Protein AF-A0AAE2HXX7-F1 (afdb_monomer_lite)

Secondary structure (DSSP, 8-state):
-B-EEEE---SSS--TTS-EEEE-SS-EE-TTSSSEE----EEE--BTTEEE---B-SEEEEEEETTEEEEEEE---SS-EES--

Sequence (85 aa):
MTVLFDRVSDIAGATEHTPIVFWAPELRESDSGDGIVTLQHHSVYAENGEFTTPDMDAGPAVVQIGVRQYQITIPESPDPIRLWP

Radius of gyration: 12.87 Å; chains: 1; bounding box: 31×18×30 Å

pLDDT: mean 87.43, std 9.69, range [53.09, 96.0]

Foldseek 3Di:
DAKEKDFADDDDPLDLPWWKKKAAPDWDAAPVNPDIGDRDIFTWGADVRMTMGDDDGFAWMWIDTHHDIDIDTRHDDPDYYYPPD

Structure (mmCIF, N/CA/C/O backbone):
data_AF-A0AAE2HXX7-F1
#
_entry.id   AF-A0AAE2HXX7-F1
#
loop_
_atom_site.group_PDB
_atom_site.id
_atom_site.type_symbol
_atom_site.label_atom_id
_atom_site.label_alt_id
_atom_site.label_comp_id
_atom_site.label_asym_id
_atom_site.label_entity_id
_atom_site.label_seq_id
_atom_site.pdbx_PDB_ins_code
_atom_site.Cartn_x
_atom_site.Cartn_y
_atom_site.Cartn_z
_atom_site.occupancy
_atom_site.B_iso_or_equiv
_atom_site.auth_seq_id
_atom_site.auth_comp_id
_atom_site.auth_asym_id
_atom_site.auth_atom_id
_atom_site.pdbx_PDB_model_num
ATOM 1 N N . MET A 1 1 ? -5.558 4.816 11.439 1.00 84.75 1 MET A N 1
ATOM 2 C CA . MET A 1 1 ? -4.843 5.443 10.299 1.00 84.75 1 MET A CA 1
ATOM 3 C C . MET A 1 1 ? -3.360 5.134 10.399 1.00 84.75 1 MET A C 1
ATOM 5 O O . MET A 1 1 ? -2.832 5.205 11.501 1.00 84.75 1 MET A O 1
ATOM 9 N N . THR A 1 2 ? -2.714 4.769 9.291 1.00 92.31 2 THR A N 1
ATOM 10 C CA . THR A 1 2 ? -1.327 4.286 9.246 1.00 92.31 2 THR A CA 1
ATOM 11 C C . THR A 1 2 ? -0.675 4.595 7.902 1.00 92.31 2 THR A C 1
ATOM 13 O O . THR A 1 2 ? -1.284 4.421 6.847 1.00 92.31 2 THR A O 1
ATOM 16 N N . VAL A 1 3 ? 0.591 5.010 7.947 1.00 94.44 3 VAL A N 1
ATOM 17 C CA . VAL A 1 3 ? 1.430 5.253 6.769 1.00 94.44 3 VAL A CA 1
ATOM 18 C C . VAL A 1 3 ? 2.303 4.031 6.498 1.00 94.44 3 VAL A C 1
ATOM 20 O O . VAL A 1 3 ? 2.993 3.540 7.393 1.00 94.44 3 VAL A O 1
ATOM 23 N N . LEU A 1 4 ? 2.310 3.558 5.255 1.00 94.69 4 LEU A N 1
ATOM 24 C CA . LEU A 1 4 ? 3.194 2.491 4.795 1.00 94.69 4 LEU A CA 1
ATOM 25 C C . LEU A 1 4 ? 4.316 3.089 3.952 1.00 94.69 4 LEU A C 1
ATOM 27 O O . LEU A 1 4 ? 4.078 3.981 3.139 1.00 94.69 4 LEU A O 1
ATOM 31 N N . PHE A 1 5 ? 5.531 2.581 4.112 1.00 95.06 5 PHE A N 1
ATOM 32 C CA . PHE A 1 5 ? 6.672 2.973 3.290 1.00 95.06 5 PHE A CA 1
ATOM 33 C C . PHE A 1 5 ? 7.503 1.759 2.899 1.00 95.06 5 PHE A C 1
ATOM 35 O O . PHE A 1 5 ? 7.518 0.752 3.603 1.00 95.06 5 PHE A O 1
ATOM 42 N N . ASP A 1 6 ? 8.215 1.826 1.783 1.00 92.94 6 ASP A N 1
ATOM 43 C CA . ASP A 1 6 ? 9.280 0.863 1.511 1.00 92.94 6 ASP A CA 1
ATOM 44 C C . ASP A 1 6 ? 10.234 1.352 0.428 1.00 92.94 6 ASP A C 1
ATOM 46 O O . ASP A 1 6 ? 9.990 2.348 -0.259 1.00 92.94 6 ASP A O 1
ATOM 50 N N . ARG A 1 7 ? 11.317 0.594 0.250 1.00 87.75 7 ARG A N 1
ATOM 51 C CA . ARG A 1 7 ? 12.227 0.741 -0.879 1.00 87.75 7 ARG A CA 1
ATOM 52 C C . ARG A 1 7 ? 11.915 -0.268 -1.969 1.00 87.75 7 ARG A C 1
ATOM 54 O O . ARG A 1 7 ? 11.878 -1.473 -1.734 1.00 87.75 7 ARG A O 1
ATOM 61 N N . VAL A 1 8 ? 11.769 0.235 -3.185 1.00 79.50 8 VAL A N 1
ATOM 62 C CA . VAL A 1 8 ? 11.630 -0.559 -4.400 1.00 79.50 8 VAL A CA 1
ATOM 63 C C . VAL A 1 8 ? 12.986 -0.615 -5.082 1.00 79.50 8 VAL A C 1
ATOM 65 O O . VAL A 1 8 ? 13.506 0.390 -5.562 1.00 79.50 8 VAL A O 1
ATOM 68 N N . SER A 1 9 ? 13.562 -1.810 -5.127 1.00 74.56 9 SER A N 1
ATOM 69 C CA . SER A 1 9 ? 14.714 -2.117 -5.967 1.00 74.56 9 SER A CA 1
ATOM 70 C C . SER A 1 9 ? 14.254 -2.900 -7.195 1.00 74.56 9 SER A C 1
ATOM 72 O O . SER A 1 9 ? 13.368 -3.753 -7.119 1.00 74.56 9 SER A O 1
ATOM 74 N N . ASP A 1 10 ? 14.824 -2.570 -8.353 1.00 66.88 10 ASP A N 1
ATOM 75 C CA . ASP A 1 10 ? 14.396 -3.142 -9.626 1.00 66.88 10 ASP A CA 1
ATOM 76 C C . ASP A 1 10 ? 14.787 -4.627 -9.722 1.00 66.88 10 ASP A C 1
ATOM 78 O O . ASP A 1 10 ? 15.955 -4.988 -9.557 1.00 66.88 10 ASP A O 1
ATOM 82 N N . ILE A 1 11 ? 13.805 -5.491 -9.995 1.00 53.09 11 ILE A N 1
ATOM 83 C CA . ILE A 1 11 ? 14.025 -6.926 -10.231 1.00 53.09 11 ILE A CA 1
ATOM 84 C C . ILE A 1 11 ? 13.493 -7.411 -11.587 1.00 53.09 11 ILE A C 1
ATOM 86 O O . ILE A 1 11 ? 13.687 -8.582 -11.904 1.00 53.09 11 ILE A O 1
ATOM 90 N N . ALA A 1 12 ? 12.855 -6.554 -12.402 1.00 53.25 12 ALA A N 1
ATOM 91 C CA . ALA A 1 12 ? 12.332 -6.935 -13.728 1.00 53.25 12 ALA A CA 1
ATOM 92 C C . ALA A 1 12 ? 11.684 -5.774 -14.530 1.00 53.25 12 ALA A C 1
ATOM 94 O O . ALA A 1 12 ? 10.695 -5.998 -15.228 1.00 53.25 12 ALA A O 1
ATOM 95 N N . GLY A 1 13 ? 12.173 -4.534 -14.438 1.00 55.09 13 GLY A N 1
ATOM 96 C CA . GLY A 1 13 ? 11.596 -3.386 -15.154 1.00 55.09 13 GLY A CA 1
ATOM 97 C C . GLY A 1 13 ? 10.410 -2.732 -14.440 1.00 55.09 13 GLY A C 1
ATOM 98 O O . GLY A 1 13 ? 9.703 -1.922 -15.039 1.00 55.09 13 GLY A O 1
ATOM 99 N N . ALA A 1 14 ? 10.202 -3.055 -13.160 1.00 59.75 14 ALA A N 1
ATOM 100 C CA . ALA A 1 14 ? 9.363 -2.249 -12.284 1.00 59.75 14 ALA A CA 1
ATOM 101 C C . ALA A 1 14 ? 10.191 -1.030 -11.857 1.00 59.75 14 ALA A C 1
ATOM 103 O O . ALA A 1 14 ? 10.868 -1.040 -10.833 1.00 59.75 14 ALA A O 1
ATOM 104 N N . THR A 1 15 ? 10.191 -0.005 -12.706 1.00 66.62 15 THR A N 1
ATOM 105 C CA . THR A 1 15 ? 10.894 1.256 -12.440 1.00 66.62 15 THR A CA 1
ATOM 106 C C . THR A 1 15 ? 10.116 2.115 -11.446 1.00 66.62 15 THR A C 1
ATOM 108 O O . THR A 1 15 ? 8.945 1.843 -11.180 1.00 66.62 15 THR A O 1
ATOM 111 N N . GLU A 1 16 ? 10.707 3.230 -11.020 1.00 69.00 16 GLU A N 1
ATOM 112 C CA . GLU A 1 16 ? 10.052 4.301 -10.250 1.00 69.00 16 GLU A CA 1
ATOM 113 C C . GLU A 1 16 ? 8.729 4.811 -10.862 1.00 69.00 16 GLU A C 1
ATOM 115 O O . GLU A 1 16 ? 7.816 5.217 -10.149 1.00 69.00 16 GLU A O 1
ATOM 120 N N . HI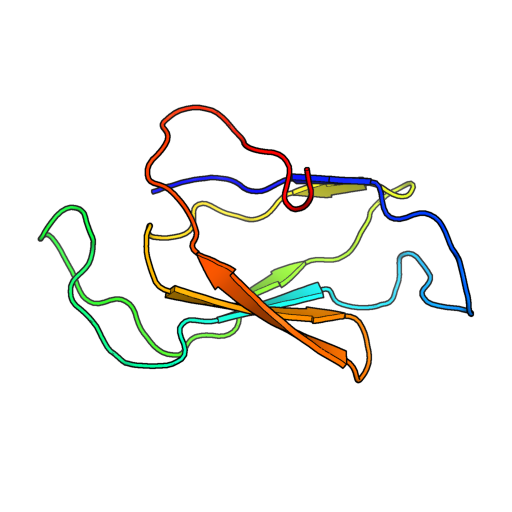S A 1 17 ? 8.558 4.678 -12.181 1.00 74.94 17 HIS A N 1
ATOM 121 C CA . HIS A 1 17 ? 7.309 5.006 -12.879 1.00 74.94 17 HIS A CA 1
ATOM 122 C C . HIS A 1 17 ? 6.194 3.955 -12.767 1.00 74.94 17 HIS A C 1
ATOM 124 O O . HIS A 1 17 ? 5.100 4.173 -13.286 1.00 74.94 17 HIS A O 1
ATOM 130 N N . THR A 1 18 ? 6.443 2.806 -12.138 1.00 84.69 18 THR A N 1
ATOM 131 C CA . THR A 1 18 ? 5.405 1.787 -11.943 1.00 84.69 1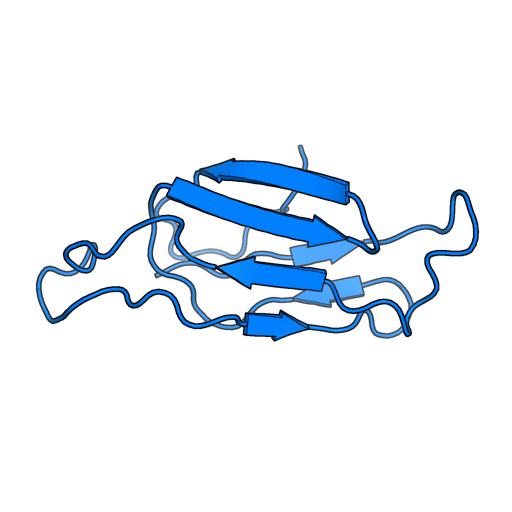8 THR A CA 1
ATOM 132 C C . THR A 1 18 ? 4.527 2.208 -10.769 1.00 84.69 18 THR A C 1
ATOM 134 O O . THR A 1 18 ? 5.039 2.285 -9.652 1.00 84.69 18 THR A O 1
ATOM 137 N N . PRO A 1 19 ? 3.221 2.461 -10.972 1.00 89.88 19 PRO A N 1
ATOM 138 C CA . PRO A 1 19 ? 2.353 2.815 -9.864 1.00 89.88 19 PRO A CA 1
ATOM 139 C C . PRO A 1 19 ? 2.202 1.625 -8.914 1.00 89.88 19 PRO A C 1
ATOM 141 O O . PRO A 1 19 ? 1.971 0.486 -9.340 1.00 89.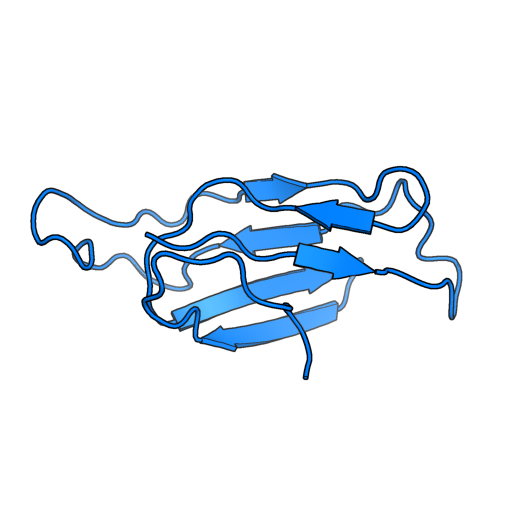88 19 PRO A O 1
ATOM 144 N N . ILE A 1 20 ? 2.299 1.918 -7.624 1.00 91.38 20 ILE A N 1
ATOM 145 C CA . ILE A 1 20 ? 1.940 1.026 -6.530 1.00 91.38 20 ILE A CA 1
ATOM 146 C C . ILE A 1 20 ? 0.544 1.447 -6.090 1.00 91.38 20 ILE A C 1
ATOM 148 O O . ILE A 1 20 ? 0.336 2.577 -5.647 1.00 91.38 20 ILE A O 1
ATOM 152 N N . VAL A 1 21 ? -0.428 0.562 -6.278 1.00 94.75 21 VAL A N 1
ATOM 153 C CA . VAL A 1 21 ? -1.841 0.879 -6.053 1.00 94.75 21 VAL A CA 1
ATOM 154 C C . VAL A 1 21 ? -2.344 0.137 -4.827 1.00 94.75 21 VAL A C 1
ATOM 156 O O . VAL A 1 21 ? -2.196 -1.077 -4.747 1.00 94.75 21 VAL A O 1
ATOM 159 N N . PHE A 1 22 ? -2.969 0.860 -3.905 1.00 95.38 22 PHE A N 1
ATOM 160 C CA . PHE A 1 22 ? -3.567 0.346 -2.678 1.00 95.38 22 PHE A CA 1
ATOM 161 C C . PHE A 1 22 ? -5.080 0.549 -2.696 1.00 95.38 22 PHE A C 1
ATOM 163 O O . PHE A 1 22 ? -5.550 1.607 -3.114 1.00 95.38 22 PHE A O 1
ATOM 170 N N . TRP A 1 23 ? -5.848 -0.432 -2.227 1.00 95.31 23 TRP A N 1
ATOM 171 C CA . TRP A 1 23 ? -7.293 -0.281 -2.024 1.00 95.31 23 TRP A CA 1
ATOM 172 C C . TRP A 1 23 ? -7.824 -1.254 -0.972 1.00 95.31 23 TRP A C 1
ATOM 174 O O . TRP A 1 23 ? -7.223 -2.299 -0.708 1.00 95.31 23 TRP A O 1
ATOM 184 N N . ALA A 1 24 ? -8.977 -0.925 -0.388 1.00 94.06 24 ALA A N 1
ATOM 185 C CA . ALA A 1 24 ? -9.737 -1.861 0.430 1.00 94.06 24 ALA A CA 1
ATOM 186 C C . ALA A 1 24 ? -10.532 -2.822 -0.476 1.00 94.06 24 ALA A C 1
ATOM 188 O O . ALA A 1 24 ? -11.180 -2.359 -1.419 1.00 94.06 24 ALA A O 1
ATOM 189 N N . PRO A 1 25 ? -10.519 -4.145 -0.223 1.00 92.56 25 PRO A N 1
ATOM 190 C CA . PRO A 1 25 ? -11.240 -5.114 -1.052 1.00 92.56 25 PRO A CA 1
ATOM 191 C C . PRO A 1 25 ? -12.766 -5.031 -0.887 1.00 92.56 25 PRO A C 1
ATOM 193 O O . PRO A 1 25 ? -13.502 -5.488 -1.760 1.00 92.56 25 PRO A O 1
ATOM 196 N N . GLU A 1 26 ? -13.239 -4.450 0.214 1.00 91.69 26 GLU A N 1
ATOM 197 C CA . GLU A 1 26 ? -14.652 -4.298 0.545 1.00 91.69 26 GLU A CA 1
ATOM 198 C C . GLU A 1 26 ? -14.913 -2.977 1.281 1.00 91.69 26 GLU A C 1
ATOM 200 O O . GLU A 1 26 ? -14.001 -2.380 1.858 1.00 91.69 26 GLU A O 1
ATOM 205 N N . LEU A 1 27 ? -16.170 -2.524 1.247 1.00 91.94 27 LEU A N 1
ATOM 206 C CA . LEU A 1 27 ? -16.625 -1.416 2.084 1.00 91.94 27 LEU A CA 1
ATOM 207 C C . LEU A 1 27 ? -16.620 -1.86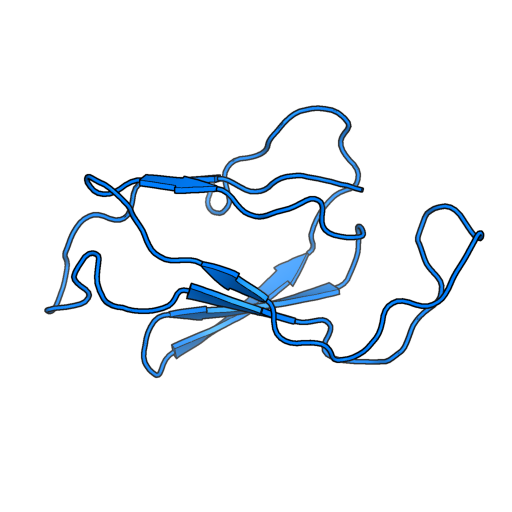2 3.544 1.00 91.94 27 LEU A C 1
ATOM 209 O O . LEU A 1 27 ? -17.158 -2.922 3.862 1.00 91.94 27 LEU A O 1
ATOM 213 N N . ARG A 1 28 ? -16.075 -1.034 4.430 1.00 90.56 28 ARG A N 1
ATOM 214 C CA . ARG A 1 28 ? -16.042 -1.316 5.869 1.00 90.56 28 ARG A CA 1
ATOM 215 C C . ARG A 1 28 ? -16.066 -0.038 6.690 1.00 90.56 28 ARG A C 1
ATOM 217 O O . ARG A 1 28 ? -15.827 1.047 6.167 1.00 90.56 28 ARG A O 1
ATOM 224 N N . GLU A 1 29 ? -16.371 -0.176 7.971 1.00 88.25 29 GLU A N 1
ATOM 225 C CA . GLU A 1 29 ? -16.245 0.916 8.935 1.00 88.25 29 GLU A CA 1
ATOM 226 C C . GLU A 1 29 ? -14.772 1.348 9.053 1.00 88.25 29 GLU A C 1
ATOM 228 O O . GLU A 1 29 ? -13.865 0.511 8.918 1.00 88.25 29 GLU A O 1
ATOM 233 N N . SER A 1 30 ? -14.531 2.653 9.231 1.00 86.75 30 SER A N 1
ATOM 234 C CA . SER A 1 30 ? -13.196 3.142 9.585 1.00 86.75 30 SER A CA 1
ATOM 235 C C . SER A 1 30 ? -12.807 2.609 10.955 1.00 86.75 30 SER A C 1
ATOM 237 O O . SER A 1 30 ? -13.651 2.384 11.820 1.00 86.75 30 SER A O 1
ATOM 239 N N . ASP A 1 31 ? -11.514 2.406 11.159 1.00 82.44 31 ASP A N 1
ATOM 240 C CA . ASP A 1 31 ? -11.008 1.874 12.426 1.00 82.44 31 ASP A CA 1
ATOM 241 C C . ASP A 1 31 ? -11.272 2.848 13.594 1.00 82.44 31 ASP A C 1
ATOM 243 O O . ASP A 1 31 ? -11.536 2.449 14.724 1.00 82.44 31 ASP A O 1
ATOM 247 N N . SER A 1 32 ? -11.318 4.149 13.292 1.00 80.31 32 SER A N 1
ATOM 248 C CA . SER A 1 32 ? -11.723 5.221 14.207 1.00 80.31 32 SER A CA 1
ATOM 249 C C . SER A 1 32 ? -13.229 5.282 14.499 1.00 80.31 32 SER A C 1
ATOM 251 O O . SER A 1 32 ? -13.632 6.031 15.391 1.00 80.31 32 SER A O 1
ATOM 253 N N . GLY A 1 33 ? -14.072 4.541 13.770 1.00 82.12 33 GLY A N 1
ATOM 254 C CA . GLY A 1 33 ? -15.535 4.559 13.922 1.00 82.12 33 GLY A CA 1
ATOM 255 C C . GLY A 1 33 ? -16.202 5.880 13.509 1.00 82.12 33 GLY A C 1
ATOM 256 O O . GLY A 1 33 ? -17.353 6.143 13.853 1.00 82.12 33 GLY A O 1
ATOM 257 N N . ASP A 1 34 ? -15.480 6.745 12.800 1.00 84.88 34 ASP A N 1
ATOM 258 C CA . ASP A 1 34 ? -15.919 8.081 12.380 1.00 84.88 34 ASP A CA 1
ATOM 259 C C . ASP A 1 34 ? -16.333 8.154 10.901 1.00 84.88 34 ASP A C 1
ATOM 261 O O . ASP A 1 34 ? -16.757 9.211 10.424 1.00 84.88 34 ASP A O 1
ATOM 265 N N . GLY A 1 35 ? -16.244 7.042 10.166 1.00 86.31 35 GLY A N 1
ATOM 266 C CA . GLY A 1 35 ? -16.468 7.029 8.728 1.00 86.31 35 GLY A CA 1
ATOM 267 C C . GLY A 1 35 ? -16.547 5.645 8.088 1.00 86.31 35 GLY A C 1
ATOM 268 O O . GLY A 1 35 ? -16.696 4.613 8.741 1.00 86.31 35 GLY A O 1
ATOM 269 N N . ILE A 1 36 ? -16.486 5.648 6.754 1.00 86.00 36 ILE A N 1
ATOM 270 C CA . ILE A 1 36 ? -16.549 4.454 5.906 1.00 86.00 36 ILE A CA 1
ATOM 271 C C . ILE A 1 36 ? -15.291 4.414 5.043 1.00 86.00 36 ILE A C 1
ATOM 273 O O . ILE A 1 36 ? -15.011 5.360 4.304 1.00 86.00 36 ILE A O 1
ATOM 277 N N . VAL A 1 37 ? -14.583 3.290 5.076 1.00 86.19 37 VAL A N 1
ATOM 278 C CA . VAL A 1 37 ? -13.502 2.987 4.139 1.00 86.19 37 VAL A CA 1
ATOM 279 C C . VAL A 1 37 ? -14.121 2.554 2.819 1.00 86.19 37 VAL A C 1
ATOM 281 O O . VAL A 1 37 ? -14.855 1.564 2.745 1.00 86.19 37 VAL A O 1
ATOM 284 N N . THR A 1 38 ? -13.846 3.325 1.770 1.00 87.19 38 THR A N 1
ATOM 285 C CA . THR A 1 38 ? -14.374 3.074 0.426 1.00 87.19 38 THR A CA 1
ATOM 286 C C . THR A 1 38 ? -13.427 2.212 -0.405 1.00 87.19 38 THR A C 1
ATOM 288 O O . THR A 1 38 ? -12.262 2.027 -0.066 1.00 87.19 38 THR A O 1
ATOM 291 N N . LEU A 1 39 ? -13.909 1.719 -1.549 1.00 87.81 39 LEU A N 1
ATOM 292 C CA . LEU A 1 39 ? -13.103 0.968 -2.524 1.00 87.81 39 LEU A CA 1
ATOM 293 C C . LEU A 1 39 ? -12.159 1.872 -3.339 1.00 87.81 39 LEU A C 1
ATOM 295 O O . LEU A 1 39 ? -11.802 1.545 -4.470 1.00 87.81 39 LEU A O 1
ATOM 299 N N . GLN A 1 40 ? -11.821 3.057 -2.831 1.00 86.00 40 GLN A N 1
ATOM 300 C CA . GLN A 1 40 ? -10.999 4.014 -3.553 1.00 86.00 40 GLN A CA 1
ATOM 301 C C . GLN A 1 40 ? -9.581 3.469 -3.741 1.00 86.00 40 GLN A C 1
ATOM 303 O O . GLN A 1 40 ? -8.957 2.946 -2.820 1.00 86.00 40 GLN A O 1
ATOM 308 N N . HIS A 1 41 ? -9.071 3.618 -4.962 1.00 90.62 41 HIS A N 1
ATOM 309 C CA . HIS A 1 41 ? -7.696 3.273 -5.289 1.00 90.62 41 HIS A CA 1
ATOM 310 C C . HIS A 1 41 ? -6.774 4.452 -4.964 1.00 90.62 41 HIS A C 1
ATOM 312 O O . HIS A 1 41 ? -6.956 5.558 -5.479 1.00 90.62 41 HIS A O 1
ATOM 318 N N . HIS A 1 42 ? -5.743 4.194 -4.168 1.00 91.56 42 HIS A N 1
ATOM 319 C CA . HIS A 1 42 ? -4.655 5.120 -3.881 1.00 91.56 42 HIS A CA 1
ATOM 320 C C . HIS A 1 42 ? -3.423 4.688 -4.665 1.00 91.56 42 HIS A C 1
ATOM 322 O O . HIS A 1 42 ? -2.901 3.601 -4.450 1.00 91.56 42 HIS A O 1
ATOM 328 N N . SER A 1 43 ? -2.974 5.520 -5.603 1.00 92.94 43 SER A N 1
ATOM 329 C CA . SER A 1 43 ? -1.769 5.249 -6.393 1.00 92.94 43 SER A CA 1
ATOM 330 C C . SER A 1 43 ? -0.613 6.095 -5.883 1.00 92.94 43 SER A C 1
ATOM 332 O O . SER A 1 43 ? -0.754 7.311 -5.769 1.00 92.94 43 SER A O 1
ATOM 334 N N . VAL A 1 44 ? 0.523 5.459 -5.623 1.00 92.25 44 VAL A N 1
ATOM 335 C CA . VAL A 1 44 ? 1.788 6.124 -5.299 1.00 92.25 44 VAL A CA 1
ATOM 336 C C . VAL A 1 44 ? 2.873 5.670 -6.263 1.00 92.25 44 VAL A C 1
ATOM 338 O O . VAL A 1 44 ? 2.807 4.575 -6.823 1.00 92.25 44 VAL A O 1
ATOM 341 N N . TYR A 1 45 ? 3.864 6.524 -6.464 1.00 89.69 45 TYR A N 1
ATOM 342 C CA . TYR A 1 45 ? 5.052 6.221 -7.251 1.00 89.69 45 TYR A CA 1
ATOM 343 C C . TYR A 1 45 ? 6.246 6.199 -6.311 1.00 89.69 45 TYR A C 1
ATOM 345 O O . TYR A 1 45 ? 6.255 6.913 -5.307 1.00 89.69 45 TYR A O 1
ATOM 353 N N . ALA A 1 46 ? 7.235 5.371 -6.626 1.00 87.94 46 ALA A N 1
ATOM 354 C CA . ALA A 1 46 ? 8.504 5.475 -5.931 1.00 87.94 46 ALA A CA 1
ATOM 355 C C . ALA A 1 46 ? 9.253 6.701 -6.468 1.00 87.94 46 ALA A C 1
ATOM 357 O O . ALA A 1 46 ? 9.276 6.933 -7.672 1.00 87.94 46 ALA A O 1
ATOM 358 N N . GLU A 1 47 ? 9.886 7.464 -5.590 1.00 85.44 47 GLU A N 1
ATOM 359 C CA . GLU A 1 47 ? 10.808 8.541 -5.933 1.00 85.44 47 GLU A CA 1
ATOM 360 C C . GLU A 1 47 ? 12.187 8.154 -5.403 1.00 85.44 47 GLU A C 1
ATOM 362 O O . GLU A 1 47 ? 12.349 7.873 -4.216 1.00 85.44 47 GLU A O 1
ATOM 367 N N . ASN A 1 48 ? 13.196 8.083 -6.279 1.00 85.25 48 ASN A N 1
ATOM 368 C CA . ASN A 1 48 ? 14.535 7.594 -5.918 1.00 85.25 48 ASN A CA 1
ATOM 369 C C . ASN A 1 48 ? 14.526 6.183 -5.288 1.00 85.25 48 ASN A C 1
ATOM 371 O O . ASN A 1 48 ? 15.345 5.868 -4.423 1.00 85.25 48 ASN A O 1
ATOM 375 N N . GLY A 1 49 ? 13.594 5.328 -5.723 1.00 84.31 49 GLY A N 1
ATOM 376 C CA . GLY A 1 49 ? 13.457 3.956 -5.227 1.00 84.31 49 GLY A CA 1
ATOM 377 C C . GLY A 1 49 ? 12.793 3.837 -3.854 1.00 84.31 49 GLY A C 1
ATOM 378 O O . GLY A 1 49 ? 12.869 2.771 -3.253 1.00 84.31 49 GLY A O 1
ATOM 379 N N . GLU A 1 50 ? 12.142 4.883 -3.348 1.00 89.31 50 GLU A N 1
ATOM 380 C CA . GLU A 1 50 ? 11.395 4.862 -2.086 1.00 89.31 50 GLU A CA 1
ATOM 381 C C . GLU A 1 50 ? 9.967 5.369 -2.303 1.00 89.31 50 GLU A C 1
ATOM 383 O O . GLU A 1 50 ? 9.755 6.300 -3.073 1.00 89.31 50 GLU A O 1
ATOM 388 N N . PHE A 1 51 ? 8.976 4.758 -1.657 1.00 91.12 51 PHE A N 1
ATOM 389 C CA . PHE A 1 51 ? 7.603 5.268 -1.654 1.00 91.12 51 PHE A CA 1
ATOM 390 C C . PHE A 1 51 ? 7.071 5.370 -0.230 1.00 91.12 51 PHE A C 1
ATOM 392 O O . PHE A 1 51 ? 7.463 4.603 0.651 1.00 91.12 51 PHE A O 1
ATOM 399 N N . THR A 1 52 ? 6.094 6.258 -0.067 1.00 94.25 52 THR A N 1
ATOM 400 C CA . THR A 1 52 ? 5.312 6.427 1.156 1.00 94.25 52 THR A CA 1
ATOM 401 C C . THR A 1 52 ? 3.848 6.609 0.770 1.00 94.25 52 THR A C 1
ATOM 403 O O . THR A 1 52 ? 3.538 7.338 -0.174 1.00 94.25 52 THR A O 1
ATOM 406 N N . THR A 1 53 ? 2.934 5.932 1.460 1.00 94.00 53 THR A N 1
ATOM 407 C CA . THR A 1 53 ? 1.492 6.100 1.253 1.00 94.00 53 THR A CA 1
ATOM 408 C C . THR A 1 53 ? 0.975 7.350 1.969 1.00 94.00 53 THR A C 1
ATOM 410 O O . THR A 1 53 ? 1.592 7.808 2.931 1.00 94.00 53 THR A O 1
ATOM 413 N N . PRO A 1 54 ? -0.187 7.895 1.570 1.00 91.88 54 PRO A N 1
ATOM 414 C CA . PRO A 1 54 ? -0.977 8.711 2.492 1.00 91.88 54 PRO A CA 1
ATOM 415 C C . PRO A 1 54 ? -1.408 7.885 3.719 1.00 91.88 54 PRO A C 1
ATOM 417 O O . PRO A 1 54 ? -1.177 6.672 3.774 1.00 91.88 54 PRO A O 1
ATOM 420 N N . ASP A 1 55 ? -2.062 8.532 4.683 1.00 91.38 55 ASP A N 1
ATOM 421 C CA . ASP A 1 55 ? -2.717 7.831 5.787 1.00 91.38 55 ASP A CA 1
ATOM 422 C C . ASP A 1 55 ? -3.768 6.850 5.257 1.00 91.38 55 ASP A C 1
ATOM 424 O O . ASP A 1 55 ? -4.710 7.235 4.561 1.00 91.38 55 ASP A O 1
ATOM 428 N N . MET A 1 56 ? -3.597 5.575 5.599 1.00 91.25 56 MET A N 1
ATOM 429 C CA . MET A 1 56 ? -4.499 4.487 5.238 1.00 91.25 56 MET A CA 1
ATOM 430 C C . MET A 1 56 ? -5.221 3.970 6.481 1.00 91.25 56 MET A C 1
ATOM 432 O O . MET A 1 56 ? -4.634 3.860 7.557 1.00 91.25 56 MET A O 1
ATOM 436 N N . ASP A 1 57 ? -6.491 3.603 6.353 1.00 93.00 57 ASP A N 1
ATOM 437 C CA . ASP A 1 57 ? -7.208 2.938 7.441 1.00 93.00 57 ASP A CA 1
ATOM 438 C C . ASP A 1 57 ? -6.690 1.518 7.684 1.00 93.00 57 ASP A C 1
ATOM 440 O O . ASP A 1 57 ? -6.522 0.731 6.746 1.00 93.00 57 ASP A O 1
ATOM 444 N N . ALA A 1 58 ? -6.510 1.164 8.959 1.00 92.44 58 ALA A N 1
ATOM 445 C CA . ALA A 1 58 ? -6.094 -0.173 9.368 1.00 92.44 58 ALA A CA 1
ATOM 446 C C . ALA A 1 58 ? -7.131 -1.215 8.934 1.00 92.44 58 ALA A C 1
ATOM 448 O O . ALA A 1 58 ? -8.325 -0.923 8.902 1.00 92.44 58 ALA A O 1
ATOM 449 N N . GLY A 1 59 ? -6.685 -2.415 8.570 1.00 92.56 59 GLY A N 1
ATOM 450 C CA . GLY A 1 59 ? -7.530 -3.523 8.127 1.00 92.56 59 GLY A CA 1
ATOM 451 C C . GLY A 1 59 ? -7.068 -4.175 6.817 1.00 92.56 59 GLY A C 1
ATOM 452 O O . GLY A 1 59 ? -5.970 -3.897 6.326 1.00 92.56 59 GLY A O 1
ATOM 453 N N . PRO A 1 60 ? -7.890 -5.075 6.247 1.00 94.50 60 PRO A N 1
ATOM 454 C CA . PRO A 1 60 ? -7.573 -5.760 4.998 1.00 94.50 60 PRO A CA 1
ATOM 455 C C . PRO A 1 60 ? -7.416 -4.774 3.839 1.00 94.50 60 PRO A C 1
ATOM 457 O O . PRO A 1 60 ? -8.253 -3.886 3.647 1.00 94.50 60 PRO A O 1
ATOM 460 N N . ALA A 1 61 ? -6.364 -4.958 3.048 1.00 95.31 61 ALA A N 1
ATOM 461 C CA . ALA A 1 61 ? -6.102 -4.180 1.850 1.00 95.31 61 ALA A CA 1
ATOM 462 C C . ALA A 1 61 ? -5.460 -5.047 0.763 1.00 95.31 61 ALA A C 1
ATOM 464 O O . ALA A 1 61 ? -4.923 -6.129 1.012 1.00 95.31 61 ALA A O 1
ATOM 465 N N . VAL A 1 62 ? -5.496 -4.545 -0.462 1.00 96.00 62 VAL A N 1
ATOM 466 C CA . VAL A 1 62 ? -4.752 -5.105 -1.584 1.00 96.00 62 VAL A CA 1
ATOM 467 C C . VAL A 1 62 ? -3.722 -4.086 -2.024 1.00 96.00 62 VAL A C 1
ATOM 469 O O . VAL A 1 62 ? -4.018 -2.896 -2.120 1.00 96.00 62 VAL A O 1
ATOM 472 N N . VAL A 1 63 ? -2.520 -4.569 -2.311 1.00 94.25 63 VAL A N 1
ATOM 473 C CA . VAL A 1 63 ? -1.470 -3.797 -2.966 1.00 94.25 63 VAL A CA 1
ATOM 474 C C . VAL A 1 63 ? -1.156 -4.420 -4.317 1.00 94.25 63 VAL A C 1
ATOM 476 O O . VAL A 1 63 ? -0.940 -5.628 -4.440 1.00 94.25 63 VAL A O 1
ATOM 479 N N . GLN A 1 64 ? -1.137 -3.589 -5.350 1.00 92.69 64 GLN A N 1
ATOM 480 C CA . GLN A 1 64 ? -0.779 -3.967 -6.706 1.00 92.69 64 GLN A CA 1
ATOM 481 C C . GLN A 1 64 ? 0.509 -3.275 -7.121 1.00 92.69 64 GLN A C 1
ATOM 483 O O . GLN A 1 64 ? 0.627 -2.057 -7.023 1.00 92.69 64 GLN A O 1
ATOM 488 N N . ILE A 1 65 ? 1.445 -4.065 -7.642 1.00 87.38 65 ILE A N 1
ATOM 489 C CA . ILE A 1 65 ? 2.703 -3.589 -8.220 1.00 87.38 65 ILE A CA 1
ATOM 490 C C . ILE A 1 65 ? 2.785 -4.157 -9.637 1.00 87.38 65 ILE A C 1
ATOM 492 O O . ILE A 1 65 ? 2.896 -5.373 -9.839 1.00 87.38 65 ILE A O 1
ATOM 496 N N . GLY A 1 66 ? 2.664 -3.281 -10.635 1.00 85.19 66 GLY A N 1
ATOM 497 C CA . GLY A 1 66 ? 2.518 -3.690 -12.032 1.00 85.19 66 GLY A CA 1
ATOM 498 C C . GLY A 1 66 ? 1.259 -4.541 -12.237 1.00 85.19 66 GLY A C 1
ATOM 499 O O . GLY A 1 66 ? 0.144 -4.082 -12.002 1.00 85.19 66 GLY A O 1
ATOM 500 N N . VAL A 1 67 ? 1.430 -5.792 -12.673 1.00 85.81 67 VAL A N 1
ATOM 501 C CA . VAL A 1 67 ? 0.321 -6.747 -12.899 1.00 85.81 67 VAL A CA 1
ATOM 502 C C . VAL A 1 67 ? 0.080 -7.704 -11.727 1.00 85.81 67 VAL A C 1
ATOM 504 O O . VAL A 1 67 ? -0.818 -8.540 -11.794 1.00 85.81 67 VAL A O 1
ATOM 507 N N . ARG A 1 68 ? 0.900 -7.637 -10.671 1.00 88.88 68 ARG A N 1
ATOM 508 C CA . ARG A 1 68 ? 0.808 -8.543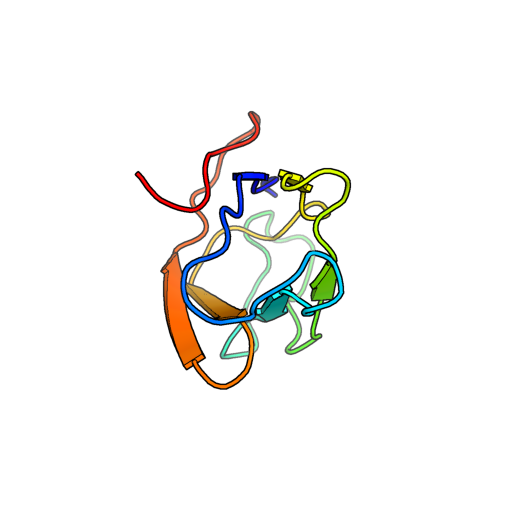 -9.520 1.00 88.88 68 ARG A CA 1
ATOM 509 C C . ARG A 1 68 ? 0.044 -7.885 -8.386 1.00 88.88 68 ARG A C 1
ATOM 511 O O . ARG A 1 68 ? 0.282 -6.720 -8.089 1.00 88.88 68 ARG A O 1
ATOM 518 N N . GLN A 1 69 ? -0.823 -8.658 -7.744 1.00 94.06 69 GLN A N 1
ATOM 519 C CA . GLN A 1 69 ? -1.619 -8.235 -6.597 1.00 94.06 69 GLN A CA 1
ATOM 520 C C . GLN A 1 69 ? -1.262 -9.083 -5.378 1.00 94.06 69 GLN A C 1
ATOM 522 O O . GLN A 1 69 ? -1.078 -10.296 -5.499 1.00 94.06 69 GLN A O 1
ATOM 527 N N . TYR A 1 70 ? -1.196 -8.443 -4.216 1.00 93.81 70 TYR A N 1
ATOM 528 C CA . TYR A 1 70 ? -0.904 -9.070 -2.935 1.00 93.81 70 TYR A CA 1
ATOM 529 C C . TYR A 1 70 ? -1.960 -8.645 -1.919 1.00 93.81 70 TYR A C 1
ATOM 531 O O . TYR A 1 70 ? -2.271 -7.462 -1.794 1.00 93.81 70 TYR A O 1
ATOM 539 N N . GLN A 1 71 ? -2.515 -9.621 -1.205 1.00 95.62 71 GLN A N 1
ATOM 540 C CA . GLN A 1 71 ? -3.396 -9.367 -0.069 1.00 95.62 71 GLN A CA 1
ATOM 541 C C . GLN A 1 71 ? -2.526 -9.044 1.145 1.00 95.62 71 GLN 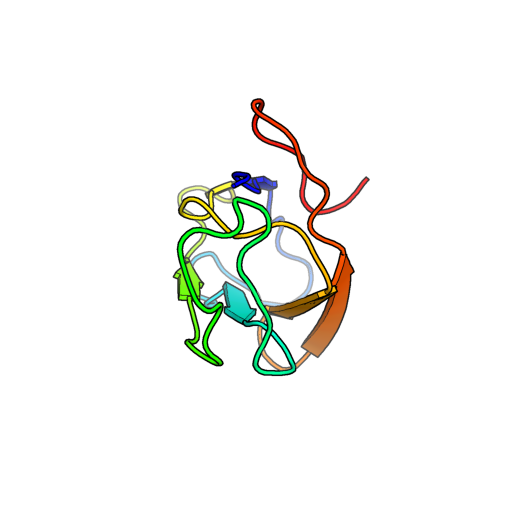A C 1
ATOM 543 O O . GLN A 1 71 ? -1.616 -9.813 1.465 1.00 95.62 71 GLN A O 1
ATOM 548 N N . ILE A 1 72 ? -2.795 -7.920 1.798 1.00 94.75 72 ILE A N 1
ATOM 549 C CA . ILE A 1 72 ? -2.068 -7.451 2.978 1.00 94.75 72 ILE A CA 1
ATOM 550 C C . ILE A 1 72 ? -3.050 -7.045 4.077 1.00 94.75 72 ILE A C 1
ATOM 552 O O . ILE A 1 72 ? -4.231 -6.796 3.830 1.00 94.75 72 ILE A O 1
ATOM 556 N N . THR A 1 73 ? -2.534 -6.931 5.295 1.00 94.25 73 THR A N 1
ATOM 557 C CA . THR A 1 73 ? -3.247 -6.303 6.406 1.00 94.25 73 THR A CA 1
ATOM 558 C C . THR A 1 73 ? -2.476 -5.058 6.799 1.00 94.25 73 THR A C 1
ATOM 560 O O . THR A 1 73 ? -1.310 -5.162 7.171 1.00 94.25 73 THR A O 1
ATOM 563 N N . ILE A 1 74 ? -3.119 -3.896 6.713 1.00 93.31 74 ILE A N 1
ATOM 564 C CA . ILE A 1 74 ? -2.578 -2.645 7.242 1.00 93.31 74 ILE A CA 1
ATOM 565 C C . ILE A 1 74 ? -2.803 -2.688 8.756 1.00 93.31 74 ILE A C 1
ATOM 567 O O . ILE A 1 74 ? -3.959 -2.707 9.181 1.00 93.31 74 ILE A O 1
ATOM 571 N N . PRO A 1 75 ? -1.755 -2.790 9.584 1.00 92.44 75 PRO A N 1
ATOM 572 C CA . PRO A 1 75 ? -1.933 -2.768 11.030 1.00 92.44 75 PRO A CA 1
ATOM 573 C C . PRO A 1 75 ? -2.292 -1.353 11.493 1.00 92.44 75 PRO A C 1
ATOM 575 O O . PRO A 1 75 ? -1.981 -0.376 10.818 1.00 92.44 75 PRO A O 1
ATOM 578 N N . GLU A 1 76 ? -2.908 -1.247 12.664 1.00 93.25 76 GLU A N 1
ATOM 579 C CA . GLU A 1 76 ? -3.073 0.038 13.334 1.00 93.25 76 GLU A CA 1
ATOM 580 C C . GLU A 1 76 ? -1.732 0.463 13.950 1.00 93.25 76 GLU A C 1
ATOM 582 O O . GLU A 1 76 ? -1.139 -0.263 14.752 1.00 93.25 76 GLU A O 1
ATOM 587 N N . SER A 1 77 ? -1.228 1.627 13.547 1.00 92.19 77 SER A N 1
ATOM 588 C CA . SER A 1 77 ? 0.007 2.204 14.077 1.00 92.19 77 SER A CA 1
ATOM 589 C C . SER A 1 77 ? 0.040 3.720 13.911 1.00 92.19 77 SER A C 1
ATOM 591 O O . SER A 1 77 ? -0.268 4.204 12.816 1.00 92.19 77 SER A O 1
ATOM 593 N N . PRO A 1 78 ? 0.479 4.460 14.948 1.00 91.50 78 PRO A N 1
ATOM 594 C CA . PRO A 1 78 ? 0.762 5.888 14.845 1.00 91.50 78 PRO A CA 1
ATOM 595 C C . PRO A 1 78 ? 2.086 6.185 14.121 1.00 91.50 78 PRO A C 1
ATOM 597 O O . PRO A 1 78 ? 2.279 7.300 13.644 1.00 91.50 78 PRO A O 1
ATOM 600 N N . ASP A 1 79 ? 2.992 5.206 14.039 1.00 94.94 79 ASP A N 1
ATOM 601 C CA . ASP A 1 79 ? 4.290 5.341 13.381 1.00 94.94 79 ASP A CA 1
ATOM 602 C C . ASP A 1 79 ? 4.255 4.723 11.971 1.00 94.94 79 ASP A C 1
ATOM 604 O O . ASP A 1 79 ? 3.594 3.691 11.784 1.00 94.94 79 ASP A O 1
ATOM 608 N N . PRO A 1 80 ? 4.982 5.287 10.983 1.00 95.06 80 PRO A N 1
ATOM 609 C CA . PRO A 1 80 ? 5.118 4.678 9.666 1.00 95.06 80 PRO A CA 1
ATOM 610 C C . PRO A 1 80 ? 5.698 3.264 9.743 1.00 95.06 80 PRO A C 1
ATOM 612 O O . PRO A 1 80 ? 6.649 3.010 10.486 1.00 95.06 80 PRO A O 1
ATOM 615 N N . ILE A 1 81 ? 5.170 2.351 8.928 1.00 95.19 81 ILE A N 1
ATOM 616 C CA . ILE A 1 81 ? 5.579 0.941 8.927 1.00 95.19 81 ILE A CA 1
ATOM 617 C C . ILE A 1 81 ? 6.100 0.531 7.560 1.00 95.19 81 ILE A C 1
ATOM 619 O O . ILE A 1 81 ? 5.572 0.943 6.525 1.00 95.19 81 ILE A O 1
ATOM 623 N N . ARG A 1 82 ? 7.121 -0.332 7.560 1.00 94.38 82 ARG A N 1
ATOM 624 C CA . ARG A 1 82 ? 7.581 -0.961 6.327 1.00 94.38 82 ARG A CA 1
ATOM 625 C C . ARG A 1 82 ? 6.503 -1.853 5.740 1.00 94.38 82 ARG A C 1
ATOM 627 O O . ARG A 1 82 ? 5.902 -2.655 6.452 1.00 94.38 82 ARG A O 1
ATOM 634 N N . LEU A 1 83 ? 6.284 -1.711 4.441 1.00 90.19 83 LEU A N 1
ATOM 635 C CA . LEU A 1 83 ? 5.271 -2.477 3.747 1.00 90.19 83 LEU A CA 1
ATOM 636 C C . LEU A 1 83 ? 5.601 -3.979 3.822 1.00 90.19 83 LEU A C 1
ATOM 638 O O . LEU A 1 83 ? 4.763 -4.754 4.288 1.00 90.19 83 LEU A O 1
ATOM 642 N N . TRP A 1 84 ? 6.805 -4.394 3.408 1.00 84.75 84 TRP A N 1
ATOM 643 C CA . TRP A 1 84 ? 7.284 -5.768 3.595 1.00 84.75 84 TRP A CA 1
ATOM 644 C C . TRP A 1 84 ? 8.207 -5.879 4.830 1.00 84.75 84 TRP A C 1
ATOM 646 O O . TRP A 1 84 ? 8.983 -4.956 5.101 1.00 84.75 84 TRP A O 1
ATOM 656 N N . PRO A 1 85 ? 8.173 -7.012 5.560 1.00 69.19 85 PRO A N 1
ATOM 657 C CA . PRO A 1 85 ? 9.170 -7.323 6.586 1.00 69.19 85 PRO A CA 1
ATOM 658 C C . PRO A 1 85 ? 10.587 -7.490 6.006 1.00 69.19 85 PRO A C 1
ATOM 660 O O . PRO A 1 85 ? 10.728 -8.075 4.906 1.00 69.19 85 PRO A O 1
#